Protein AF-A0A955JS51-F1 (afdb_monomer)

Sequence (41 aa):
MNGKISDESPIGQALMGKKLGDEVEIKTPTETATYKIAKIS

Structure (mmCIF, N/CA/C/O backbone):
data_AF-A0A955JS51-F1
#
_entry.id   AF-A0A955JS51-F1
#
loop_
_atom_site.group_PDB
_atom_site.id
_atom_site.type_symbol
_atom_site.label_atom_id
_atom_site.label_alt_id
_atom_site.label_comp_id
_atom_site.label_asym_id
_atom_site.label_entity_id
_atom_site.label_seq_id
_atom_site.pdbx_PDB_ins_code
_atom_site.Cartn_x
_atom_site.Cartn_y
_atom_site.Cartn_z
_atom_site.occupancy
_atom_site.B_iso_or_equiv
_atom_site.auth_seq_id
_atom_site.auth_comp_id
_atom_site.auth_asym_id
_atom_site.auth_atom_id
_atom_site.pdbx_PDB_model_num
ATOM 1 N N . MET A 1 1 ? -6.872 14.641 -4.046 1.00 41.72 1 MET A N 1
ATOM 2 C CA . MET A 1 1 ? -6.491 13.898 -5.267 1.00 41.72 1 MET A CA 1
ATOM 3 C C . MET A 1 1 ? -6.873 12.445 -5.049 1.00 41.72 1 MET A C 1
ATOM 5 O O . MET A 1 1 ? -6.285 11.811 -4.188 1.00 41.72 1 MET A O 1
ATOM 9 N N . ASN A 1 2 ? -7.911 11.948 -5.723 1.00 56.12 2 ASN A N 1
ATOM 10 C CA . ASN A 1 2 ? -8.304 10.540 -5.619 1.00 56.12 2 ASN A CA 1
ATOM 11 C C . ASN A 1 2 ? -7.428 9.738 -6.582 1.00 56.12 2 ASN A C 1
ATOM 13 O O . ASN A 1 2 ? -7.724 9.686 -7.774 1.00 56.12 2 ASN A O 1
ATOM 17 N N . GLY A 1 3 ? -6.330 9.177 -6.073 1.00 68.88 3 GLY A N 1
ATOM 18 C CA . GLY A 1 3 ? -5.544 8.176 -6.790 1.00 68.88 3 GLY A CA 1
ATOM 19 C C . GLY A 1 3 ? -6.385 6.915 -6.942 1.00 68.88 3 GLY A C 1
ATOM 20 O O . GLY A 1 3 ? -6.349 6.039 -6.086 1.00 68.88 3 GLY A O 1
ATOM 21 N N . LYS A 1 4 ? -7.219 6.873 -7.982 1.00 71.44 4 LYS A N 1
ATOM 22 C CA . LYS A 1 4 ? -8.007 5.693 -8.327 1.00 71.44 4 LYS A CA 1
ATOM 23 C C . LYS A 1 4 ? -7.097 4.737 -9.082 1.00 71.44 4 LYS A C 1
ATOM 25 O O . LYS A 1 4 ? -6.465 5.130 -10.058 1.00 71.44 4 LYS A O 1
ATOM 30 N N . ILE A 1 5 ? -7.027 3.507 -8.604 1.00 74.00 5 ILE A N 1
ATOM 31 C CA . ILE A 1 5 ? -6.326 2.417 -9.274 1.00 74.00 5 ILE A CA 1
ATOM 32 C C . ILE A 1 5 ? -7.380 1.676 -10.093 1.00 74.00 5 ILE A C 1
ATOM 34 O O . ILE A 1 5 ? -8.436 1.345 -9.554 1.00 74.00 5 ILE A O 1
ATOM 38 N N . SER A 1 6 ? -7.118 1.454 -11.379 1.00 79.62 6 SER A N 1
ATOM 39 C CA . SER A 1 6 ? -8.004 0.647 -12.220 1.00 79.62 6 SER A CA 1
ATOM 40 C C . SER A 1 6 ? -7.971 -0.808 -11.768 1.00 79.62 6 SER A C 1
ATOM 42 O O . SER A 1 6 ? -6.900 -1.360 -11.502 1.00 79.62 6 SER A O 1
ATOM 44 N N . ASP A 1 7 ? -9.135 -1.441 -11.725 1.00 79.00 7 ASP A N 1
ATOM 45 C CA . ASP A 1 7 ? -9.298 -2.849 -11.370 1.00 79.00 7 ASP A CA 1
ATOM 46 C C . ASP A 1 7 ? -8.571 -3.800 -12.331 1.00 79.00 7 ASP A C 1
ATOM 48 O O . ASP A 1 7 ? -8.089 -4.840 -11.896 1.00 79.00 7 ASP A O 1
ATOM 52 N N . GLU A 1 8 ? -8.396 -3.416 -13.594 1.00 82.44 8 GLU A N 1
ATOM 53 C CA . GLU A 1 8 ? -7.682 -4.202 -14.611 1.00 82.44 8 GLU A CA 1
ATOM 54 C C . GLU A 1 8 ? -6.150 -4.105 -14.515 1.00 82.44 8 GLU A C 1
ATOM 56 O O . GLU A 1 8 ? -5.425 -4.847 -15.178 1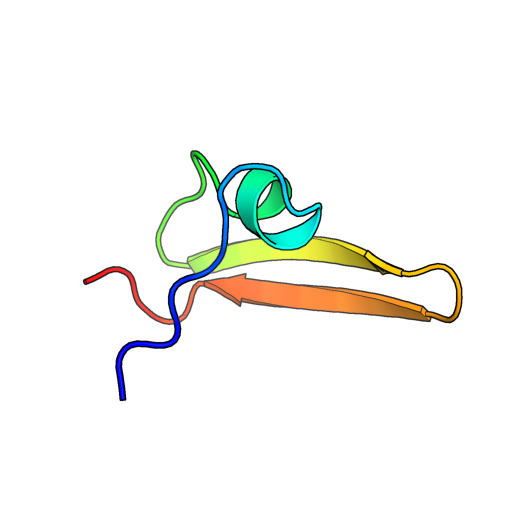.00 82.44 8 GLU A O 1
ATOM 61 N N . SER A 1 9 ? -5.617 -3.184 -13.706 1.00 82.38 9 SER A N 1
ATOM 62 C CA . SER A 1 9 ? -4.166 -3.070 -13.538 1.00 82.38 9 SER A CA 1
ATOM 63 C C . SER A 1 9 ? -3.620 -4.231 -12.701 1.00 82.38 9 SER A C 1
ATOM 65 O O . SER A 1 9 ? -4.28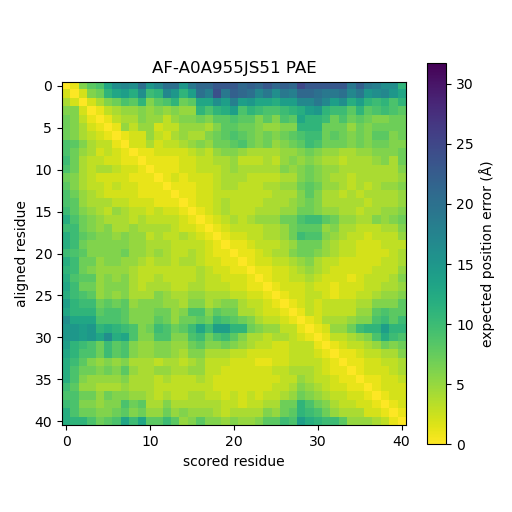2 -4.659 -11.755 1.00 82.38 9 SER A O 1
ATOM 67 N N . PRO A 1 10 ? -2.374 -4.683 -12.937 1.00 80.06 10 PRO A N 1
ATOM 68 C CA . PRO A 1 10 ? -1.748 -5.743 -12.139 1.00 80.06 10 PRO A CA 1
ATOM 69 C C . PRO A 1 10 ? -1.725 -5.405 -10.642 1.00 80.06 10 PRO A C 1
ATOM 71 O O . PRO A 1 10 ? -1.890 -6.283 -9.802 1.00 80.06 10 PRO A O 1
ATOM 74 N N . IL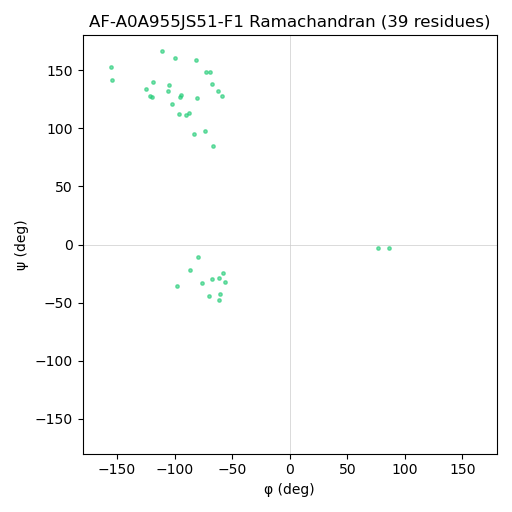E A 1 11 ? -1.602 -4.116 -10.307 1.00 82.19 11 ILE A N 1
ATOM 75 C CA . ILE A 1 11 ? -1.685 -3.623 -8.928 1.00 82.19 11 ILE A CA 1
ATOM 76 C C . ILE A 1 11 ? -3.118 -3.715 -8.383 1.00 82.19 11 ILE A C 1
ATOM 78 O O . ILE A 1 11 ? -3.309 -4.161 -7.257 1.00 82.19 11 ILE A O 1
ATOM 82 N N . GLY A 1 12 ? -4.128 -3.329 -9.171 1.00 84.69 12 GLY A N 1
ATOM 83 C CA . GLY A 1 12 ? -5.538 -3.412 -8.778 1.00 84.69 12 GLY A CA 1
ATOM 84 C C . GLY A 1 12 ? -5.972 -4.852 -8.510 1.00 84.69 12 GLY A C 1
ATOM 85 O O . GLY A 1 12 ? -6.511 -5.135 -7.444 1.00 84.69 12 GLY A O 1
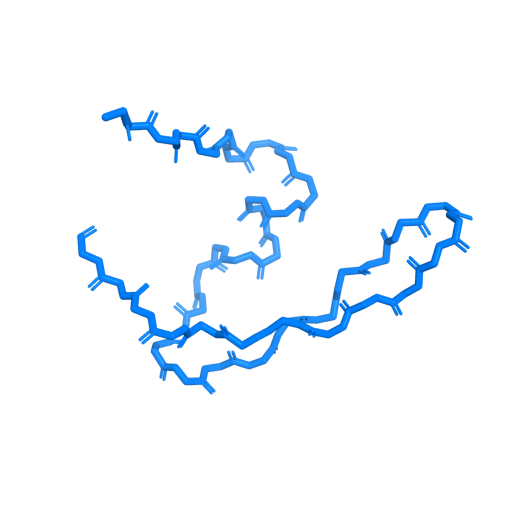ATOM 86 N N . GLN A 1 13 ? -5.635 -5.773 -9.417 1.00 85.56 13 GLN A N 1
ATOM 87 C CA . GLN A 1 13 ? -5.868 -7.211 -9.251 1.00 85.56 13 GLN A CA 1
ATOM 88 C C . GLN A 1 13 ? -5.139 -7.785 -8.029 1.00 85.56 13 GLN A C 1
ATOM 90 O O . GLN A 1 13 ? -5.724 -8.551 -7.270 1.00 85.56 13 GLN A O 1
ATOM 95 N N . ALA A 1 14 ? -3.880 -7.397 -7.800 1.00 83.44 14 ALA A N 1
ATOM 96 C CA . ALA A 1 14 ? -3.110 -7.884 -6.656 1.00 83.44 14 ALA A CA 1
ATOM 97 C C . ALA A 1 14 ? -3.647 -7.382 -5.305 1.00 83.44 14 ALA A C 1
ATOM 99 O O . ALA A 1 14 ? -3.510 -8.074 -4.296 1.00 83.44 14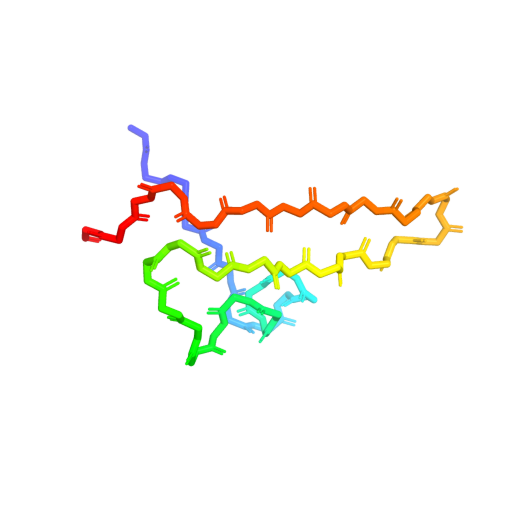 ALA A O 1
ATOM 100 N N . LEU A 1 15 ? -4.252 -6.190 -5.281 1.00 83.25 15 LEU A N 1
ATOM 101 C CA . LEU A 1 15 ? -4.882 -5.604 -4.096 1.00 83.25 15 LEU A CA 1
ATOM 102 C C . LEU A 1 15 ? -6.347 -6.041 -3.921 1.00 83.25 15 LEU A C 1
ATOM 104 O O . LEU A 1 15 ? -6.875 -5.973 -2.809 1.00 83.25 15 LEU A O 1
ATOM 108 N N . MET A 1 16 ? -7.019 -6.486 -4.986 1.00 82.25 16 MET A N 1
ATOM 109 C CA . MET A 1 16 ? -8.407 -6.939 -4.925 1.00 82.25 16 MET A CA 1
ATOM 110 C C . MET A 1 16 ? -8.563 -8.159 -4.010 1.00 82.25 16 MET A C 1
ATOM 112 O O . MET A 1 16 ? -7.827 -9.136 -4.093 1.00 82.25 16 MET A O 1
ATOM 116 N N . GLY A 1 17 ? -9.555 -8.104 -3.116 1.00 80.88 17 GLY A N 1
ATOM 117 C CA . GLY A 1 17 ? -9.865 -9.189 -2.175 1.00 80.88 17 GLY A CA 1
ATOM 118 C C . GLY A 1 17 ? -8.917 -9.301 -0.974 1.00 80.88 17 GLY A C 1
ATOM 119 O O . GLY A 1 17 ? -9.153 -10.119 -0.083 1.00 80.88 17 GLY A O 1
ATOM 120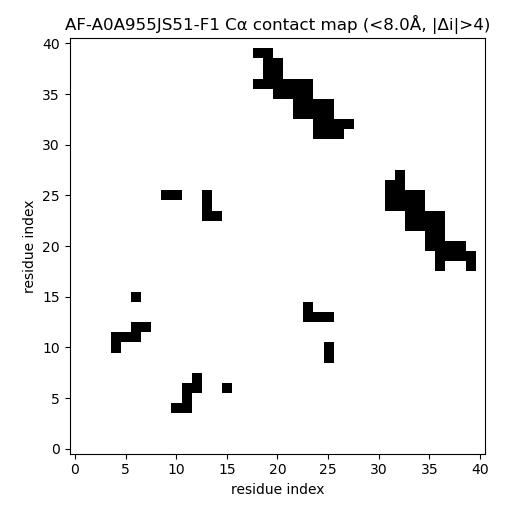 N N . LYS A 1 18 ? -7.875 -8.468 -0.908 1.00 86.88 18 LYS A N 1
ATOM 121 C CA . LYS A 1 18 ? -6.930 -8.419 0.208 1.00 86.88 18 LYS A CA 1
ATOM 122 C C . LYS A 1 18 ? -7.465 -7.591 1.379 1.00 86.88 18 LYS A C 1
ATOM 124 O O . LYS A 1 18 ? -8.367 -6.767 1.228 1.00 86.88 18 LYS A O 1
ATOM 129 N N . LYS A 1 19 ? -6.922 -7.835 2.576 1.00 85.75 19 LYS A N 1
ATOM 130 C CA . LYS A 1 19 ? -7.385 -7.222 3.833 1.00 85.75 19 LYS A CA 1
ATOM 131 C C . LYS A 1 19 ? -6.366 -6.237 4.403 1.00 85.75 19 LYS A C 1
ATOM 133 O O . LYS A 1 19 ? -5.218 -6.180 3.981 1.00 85.75 19 LYS A O 1
ATOM 138 N N . LEU A 1 20 ? -6.789 -5.435 5.379 1.00 88.19 20 LEU A N 1
ATOM 139 C CA . LEU A 1 20 ? -5.888 -4.517 6.073 1.00 8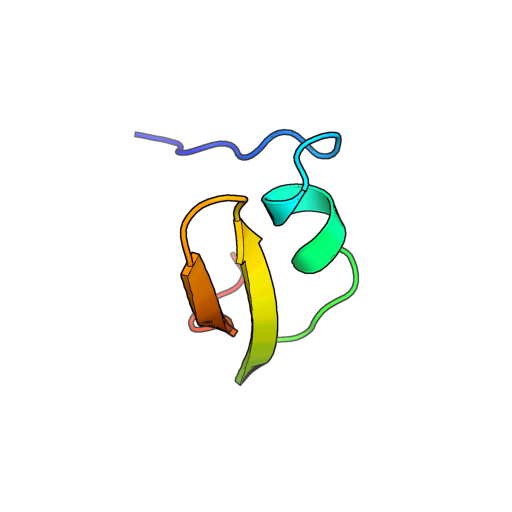8.19 20 LEU A CA 1
ATOM 140 C C . LEU A 1 20 ? -4.740 -5.310 6.721 1.00 88.19 20 LEU A C 1
ATOM 142 O O . LEU A 1 20 ? -4.990 -6.261 7.458 1.00 88.19 20 LEU A O 1
ATOM 146 N N . GLY A 1 21 ? -3.499 -4.915 6.447 1.00 86.31 21 GLY A N 1
ATOM 147 C CA . GLY A 1 21 ? -2.305 -5.600 6.936 1.00 86.31 21 GLY A CA 1
ATOM 148 C C . GLY A 1 21 ? -1.815 -6.771 6.079 1.00 86.31 21 GLY A C 1
ATOM 149 O O . GLY A 1 21 ? -0.756 -7.300 6.405 1.00 86.31 21 GLY A O 1
ATOM 150 N N . ASP A 1 22 ? -2.517 -7.138 5.002 1.00 89.12 22 ASP A N 1
ATOM 151 C CA . ASP A 1 22 ? -2.032 -8.136 4.040 1.00 89.12 22 ASP A CA 1
ATOM 152 C C . ASP A 1 22 ? -0.835 -7.588 3.250 1.00 89.12 22 ASP A C 1
ATOM 154 O O . ASP A 1 22 ? -0.744 -6.381 2.985 1.00 89.12 22 ASP A O 1
ATOM 158 N N . GLU A 1 23 ? 0.067 -8.486 2.863 1.00 88.88 23 GLU A N 1
ATOM 159 C CA . GLU A 1 23 ? 1.218 -8.181 2.018 1.00 88.88 23 GLU A CA 1
ATOM 160 C C . GLU A 1 23 ? 0.984 -8.730 0.608 1.00 88.88 23 GLU A C 1
ATOM 162 O O . GLU A 1 23 ? 0.551 -9.869 0.412 1.00 88.88 23 GLU A O 1
ATOM 167 N N . VAL A 1 24 ? 1.242 -7.889 -0.389 1.00 87.50 24 VAL A N 1
ATOM 168 C CA . VAL A 1 24 ? 1.103 -8.201 -1.809 1.00 87.50 24 VAL A CA 1
ATOM 169 C C . VAL A 1 24 ? 2.456 -8.055 -2.484 1.00 87.50 24 VAL A C 1
ATOM 171 O O . VAL A 1 24 ? 3.122 -7.029 -2.365 1.00 87.50 24 VAL A O 1
ATOM 174 N N . GLU A 1 25 ? 2.873 -9.094 -3.195 1.00 87.12 25 GLU A N 1
ATOM 175 C CA . GLU A 1 25 ? 4.081 -9.060 -4.012 1.00 87.12 25 GLU A CA 1
ATOM 176 C C . GLU A 1 25 ? 3.700 -8.592 -5.418 1.00 87.12 25 GLU A C 1
ATOM 178 O O . GLU A 1 25 ? 2.994 -9.284 -6.154 1.00 87.12 25 GLU A O 1
ATOM 183 N N . ILE A 1 26 ? 4.140 -7.392 -5.789 1.00 84.69 26 ILE A N 1
ATOM 184 C CA . ILE A 1 26 ? 3.931 -6.835 -7.121 1.00 84.69 26 ILE A CA 1
ATOM 185 C C . ILE A 1 26 ? 5.177 -7.121 -7.950 1.00 84.69 26 ILE A C 1
ATOM 187 O O . ILE A 1 26 ? 6.249 -6.558 -7.718 1.00 84.69 26 ILE A O 1
ATOM 191 N N . LYS A 1 27 ? 5.021 -7.984 -8.954 1.00 81.75 27 LYS A N 1
ATOM 192 C CA . LYS A 1 27 ? 6.049 -8.224 -9.967 1.00 81.75 27 LYS A CA 1
ATOM 193 C C . LYS A 1 27 ? 5.882 -7.233 -11.101 1.00 81.75 27 LYS A C 1
ATOM 195 O O . LYS A 1 27 ? 4.901 -7.28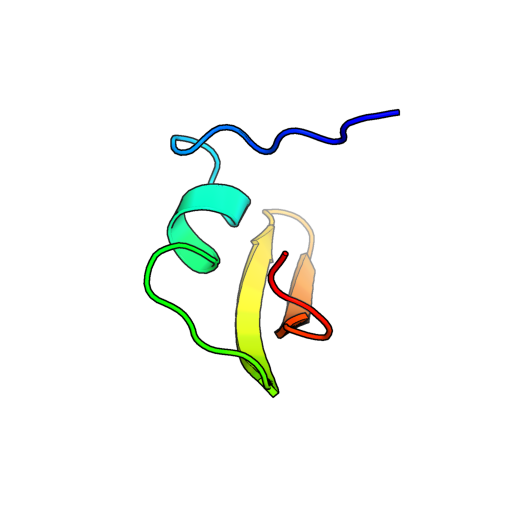1 -11.841 1.00 81.75 27 LYS A O 1
ATOM 200 N N . THR A 1 28 ? 6.855 -6.348 -11.244 1.00 78.50 28 THR A N 1
ATOM 201 C CA . THR A 1 28 ? 7.027 -5.545 -12.451 1.00 78.50 28 THR A CA 1
ATOM 202 C C . THR A 1 28 ? 8.122 -6.177 -13.318 1.00 78.50 28 THR A C 1
ATOM 204 O O . THR A 1 28 ? 8.923 -6.960 -12.808 1.00 78.50 28 THR A O 1
ATOM 207 N N . PRO A 1 29 ? 8.193 -5.863 -14.623 1.00 82.25 29 PRO A N 1
ATOM 208 C CA . PRO A 1 29 ? 9.223 -6.413 -15.510 1.00 82.25 29 PRO A CA 1
ATOM 209 C C . PRO A 1 29 ? 10.655 -6.101 -15.054 1.00 82.25 29 PRO A C 1
ATOM 211 O O . PRO A 1 29 ? 11.583 -6.821 -15.406 1.00 82.25 29 PRO A O 1
ATOM 214 N N . THR A 1 30 ? 10.821 -5.024 -14.286 1.00 82.06 30 THR A N 1
ATOM 215 C CA . THR A 1 30 ? 12.118 -4.516 -13.835 1.00 82.06 30 THR A CA 1
ATOM 216 C C . THR A 1 30 ? 12.455 -4.975 -12.419 1.00 82.06 30 THR A C 1
ATOM 218 O O . THR A 1 30 ? 13.618 -5.226 -12.126 1.00 82.06 30 THR A O 1
ATOM 221 N N . GLU A 1 31 ? 11.460 -5.090 -11.535 1.00 83.00 31 GLU A N 1
ATOM 222 C CA . GLU A 1 31 ? 11.686 -5.415 -10.127 1.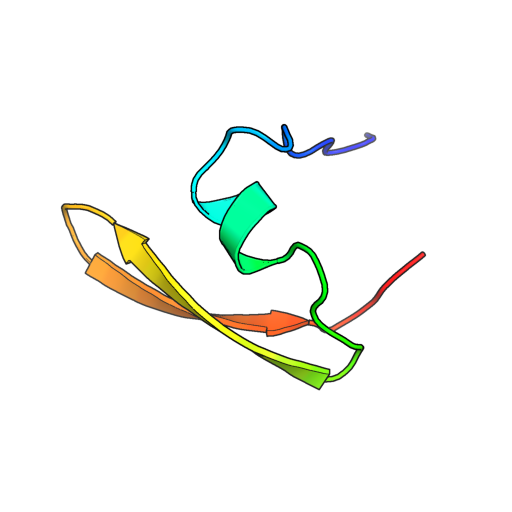00 83.00 31 GLU A CA 1
ATOM 223 C C . GLU A 1 31 ? 10.458 -6.064 -9.472 1.00 83.00 31 GLU A C 1
ATOM 225 O O . GLU A 1 31 ? 9.310 -5.835 -9.867 1.00 83.00 31 GLU A O 1
ATOM 230 N N . THR A 1 32 ? 10.708 -6.873 -8.445 1.00 87.12 32 THR A N 1
ATOM 231 C CA . THR A 1 32 ? 9.669 -7.415 -7.566 1.00 87.12 32 THR A CA 1
ATOM 232 C C . THR A 1 32 ? 9.665 -6.623 -6.267 1.00 87.12 32 THR A C 1
ATOM 234 O O . THR A 1 32 ? 10.677 -6.591 -5.571 1.00 87.12 32 THR A O 1
ATOM 237 N N . ALA A 1 33 ? 8.534 -6.001 -5.940 1.00 88.56 33 ALA A N 1
ATOM 238 C CA . ALA A 1 33 ? 8.382 -5.192 -4.738 1.00 88.56 33 ALA A CA 1
ATOM 239 C C . ALA A 1 33 ? 7.201 -5.684 -3.896 1.00 88.56 33 ALA A C 1
ATOM 241 O O . ALA A 1 33 ? 6.108 -5.928 -4.411 1.00 88.56 33 ALA A O 1
ATOM 242 N N . THR A 1 34 ? 7.420 -5.808 -2.589 1.00 88.44 34 THR A N 1
ATOM 243 C CA . THR A 1 34 ? 6.388 -6.217 -1.630 1.00 88.44 34 THR A CA 1
ATOM 244 C C . THR A 1 34 ? 5.756 -4.988 -0.995 1.00 88.44 34 THR A C 1
ATOM 246 O O . THR A 1 34 ? 6.447 -4.131 -0.444 1.00 88.44 34 THR A O 1
ATOM 249 N N . TYR A 1 35 ? 4.430 -4.909 -1.050 1.00 86.50 35 TYR A N 1
ATOM 250 C CA . TYR A 1 35 ? 3.647 -3.813 -0.496 1.00 86.50 35 TYR A CA 1
ATOM 251 C C . TYR A 1 35 ? 2.699 -4.328 0.573 1.00 86.50 35 TYR A C 1
ATOM 253 O O . TYR A 1 35 ? 2.053 -5.356 0.402 1.00 86.50 35 TYR A O 1
ATOM 261 N N . LYS A 1 36 ? 2.561 -3.572 1.660 1.00 88.88 36 LYS A N 1
ATOM 262 C CA . LYS A 1 36 ? 1.609 -3.873 2.728 1.00 88.88 36 LYS A CA 1
ATOM 263 C C . LYS A 1 36 ? 0.415 -2.935 2.668 1.00 88.88 36 LYS A C 1
ATOM 265 O O . LYS A 1 36 ? 0.572 -1.721 2.526 1.00 88.88 36 LYS A O 1
ATOM 270 N N . ILE A 1 37 ? -0.782 -3.483 2.851 1.00 87.88 37 ILE A N 1
ATOM 271 C CA . ILE A 1 37 ? -2.013 -2.695 2.900 1.00 87.88 37 ILE A CA 1
ATOM 272 C C . ILE A 1 37 ? -2.071 -1.949 4.232 1.00 87.88 37 ILE A C 1
ATOM 274 O O . ILE A 1 37 ? -2.473 -2.495 5.260 1.00 87.88 37 ILE A O 1
ATOM 278 N N . ALA A 1 38 ? -1.659 -0.684 4.206 1.00 86.12 38 ALA A N 1
ATOM 279 C CA . ALA A 1 38 ? -1.644 0.177 5.384 1.00 86.12 38 ALA A CA 1
ATOM 280 C C . ALA A 1 38 ? -3.044 0.683 5.770 1.00 86.12 38 ALA A C 1
ATOM 282 O O . ALA A 1 38 ? -3.324 0.888 6.950 1.00 86.12 38 ALA A O 1
ATOM 283 N N . LYS A 1 39 ? -3.924 0.905 4.784 1.00 81.62 39 LYS A N 1
ATOM 284 C CA . LYS A 1 39 ? -5.259 1.470 5.002 1.00 81.62 39 LYS A CA 1
ATOM 285 C C . LYS A 1 39 ? -6.237 1.058 3.899 1.00 81.62 39 LYS A C 1
ATOM 287 O O . LYS A 1 39 ? -5.862 1.042 2.733 1.00 81.62 39 LYS A O 1
ATOM 292 N N . ILE A 1 40 ? -7.484 0.779 4.277 1.00 80.06 40 ILE A N 1
ATOM 293 C CA . ILE A 1 40 ? -8.639 0.621 3.381 1.00 80.06 40 ILE A CA 1
ATOM 294 C C . ILE A 1 40 ? -9.666 1.664 3.840 1.00 80.06 40 ILE A C 1
ATOM 296 O O . ILE A 1 40 ? -9.919 1.786 5.042 1.00 80.06 40 ILE A O 1
ATOM 300 N N . SER A 1 41 ? -10.176 2.497 2.935 1.00 73.50 41 SER A N 1
ATOM 301 C CA . SER A 1 41 ? -11.129 3.581 3.231 1.00 73.50 41 SER A CA 1
ATOM 302 C C . SER A 1 41 ? -12.052 3.829 2.054 1.00 73.50 41 SER A C 1
ATOM 304 O O . SER A 1 41 ? -11.594 3.591 0.916 1.00 73.50 41 SER A O 1
#

Secondary structure (DSSP, 8-state):
---PPPTTSHHHHHHTT--TT-EEEEE-SS-EEEEE-----

Solvent-accessible surface area (backbone atoms only — not comparable to full-atom values): 2812 Å² total; per-residue (Å²): 133,86,86,76,72,55,67,90,38,75,66,30,51,61,53,56,94,62,52,79,69,41,76,36,78,46,77,50,101,88,50,75,47,77,45,65,36,85,75,83,133

Foldseek 3Di:
DPPDDDCPDLVNVQPPPDDQQDWGWRDDPVDIDIDGRPDDD

Mean predicted aligned error: 5.53 Å

Nearest PDB structures (foldseek):
  3aoh-assembly2_Y  TM=8.821E-01  e=2.668E-02  Thermus thermophilus HB8
  4wqt-assembly3_Z  TM=8.781E-01  e=4.741E-02  Thermus thermophilus HB8
  6rin-assembly1_F  TM=8.518E-01  e=9.728E-02  Escherichia coli K-12
  5gap-assembly1_G  TM=5.492E-01  e=2.851E+00  Saccharomyces cerevisiae

Radius of gyration: 10.6 Å; Cα contacts (8 Å, |Δi|>4): 44; chains: 1; bounding box: 23×23×22 Å

pLDDT: mean 81.43, std 8.9, range [41.72, 89.12]